Protein AF-A0A7R8WU10-F1 (afdb_monomer)

Mean predicted aligned error: 9.44 Å

Secondary structure (DSSP, 8-state):
----HHHHHHHTT--HHHHHHHHHS-S-HHHHHHHHHHHHHHHHHHHTTT---HHHHHHHHHHTT------PPPTT--HHHHHHHHHHHHHIIIIITT---SSHHHHHHHHHHIIIIIITTT--BGGGTTB-HHHHHHHHHHH--

Sequence (145 aa):
MVFRIRSMCRVLNVHPSGFYAWLKKPLSKRAKEDVRQSSLLKDAWEESGQVYGYRKLHADLRDAGHNLEASMSRRGNCHDNAVAESFFQLLKRERVKRRVYPTRDEARKDIFDYIEMFYNPIRKHTNNGLLSPTKFEDKFKKQGV

InterPro domains:
  IPR001584 Integrase, catalytic core [PF13333] (85-139)
  IPR012337 Ribonuclease H-like superfamily [SSF53098] (65-134)
  IPR050900 Transposase IS3/IS150/IS904 [PTHR46889] (66-141)

Nearest PDB structures (foldseek):
  8b4h-assembly1_A  TM=2.509E-01  e=6.782E+00  Geobacillus stearothermophilus

Foldseek 3Di:
DDDDLVVVCVVVVHDSVRVVVCVVPVDDPVNVLVVVVVVQLVVLCVVVVVPDDPVVSCVVCVVVVDDDDDPDDPPPPCVVCVVVVVVVVCCCVPPNVPDDDPDPVSVVVSSVCCVPVDQQQPQFDVVLVGHGNVRSVVVVVVPDD

Structure (mmCIF, N/CA/C/O backbone):
data_AF-A0A7R8WU10-F1
#
_entry.id   AF-A0A7R8WU10-F1
#
loop_
_atom_site.group_PDB
_atom_site.id
_atom_site.type_symbol
_atom_site.label_atom_id
_atom_site.label_alt_id
_atom_site.label_comp_id
_atom_site.label_asym_id
_atom_site.label_entity_id
_atom_site.label_seq_id
_atom_site.pdbx_PDB_ins_code
_atom_site.Cartn_x
_atom_site.Cartn_y
_atom_site.Cartn_z
_atom_site.occupancy
_atom_site.B_iso_or_equiv
_atom_site.auth_seq_id
_atom_site.auth_comp_id
_atom_site.auth_asym_id
_atom_site.auth_atom_id
_atom_site.pdbx_PDB_model_num
ATOM 1 N N . MET A 1 1 ? -0.689 -4.564 35.289 1.00 46.69 1 MET A N 1
ATOM 2 C CA . MET A 1 1 ? -1.801 -3.649 35.633 1.00 46.69 1 MET A CA 1
ATOM 3 C C . MET A 1 1 ? -3.015 -4.102 34.827 1.00 46.69 1 MET A C 1
ATOM 5 O O . MET A 1 1 ? -2.920 -4.100 33.609 1.00 46.69 1 MET A O 1
ATOM 9 N N . VAL A 1 2 ? -4.090 -4.598 35.450 1.00 61.03 2 VAL A N 1
ATOM 10 C CA . VAL A 1 2 ? -5.290 -5.070 34.725 1.00 61.03 2 VAL A CA 1
ATOM 11 C C . VAL A 1 2 ? -6.392 -4.030 34.909 1.00 61.03 2 VAL A C 1
ATOM 13 O O . VAL A 1 2 ? -6.893 -3.849 36.017 1.00 61.03 2 VAL A O 1
ATOM 16 N N . PHE A 1 3 ? -6.745 -3.311 33.845 1.00 74.12 3 PHE A N 1
ATOM 17 C CA . PHE A 1 3 ? -7.814 -2.313 33.884 1.00 74.12 3 PHE A CA 1
ATOM 18 C C . PHE A 1 3 ? -9.175 -2.963 33.612 1.00 74.12 3 PHE A C 1
ATOM 20 O O . PHE A 1 3 ? -9.306 -3.845 32.764 1.00 74.12 3 PHE A O 1
ATOM 27 N N . ARG A 1 4 ? -10.223 -2.522 34.322 1.00 89.12 4 ARG A N 1
ATOM 28 C CA . ARG A 1 4 ? -11.595 -2.995 34.074 1.00 89.12 4 ARG A CA 1
ATOM 29 C C . ARG A 1 4 ? -12.072 -2.501 32.706 1.00 89.12 4 ARG A C 1
ATOM 31 O O . ARG A 1 4 ? -12.042 -1.300 32.444 1.00 89.12 4 ARG A O 1
ATOM 38 N N . ILE A 1 5 ? -12.615 -3.406 31.889 1.00 85.94 5 ILE A N 1
ATOM 39 C CA . ILE A 1 5 ? -13.110 -3.130 30.524 1.00 85.94 5 ILE A CA 1
ATOM 40 C C . ILE A 1 5 ? -14.052 -1.918 30.484 1.00 85.94 5 ILE A C 1
ATOM 42 O O . ILE A 1 5 ? -13.906 -1.052 29.631 1.00 85.94 5 ILE A O 1
ATOM 46 N N . ARG A 1 6 ? -14.971 -1.783 31.452 1.00 89.56 6 ARG A N 1
ATOM 47 C CA . ARG A 1 6 ? -15.887 -0.627 31.521 1.00 89.56 6 ARG A CA 1
ATOM 48 C C . ARG A 1 6 ? -15.165 0.717 31.680 1.00 89.56 6 ARG A C 1
ATOM 50 O O . ARG A 1 6 ? -15.638 1.712 31.139 1.00 89.56 6 ARG A O 1
ATOM 57 N N . SER A 1 7 ? -14.043 0.751 32.399 1.00 88.50 7 SER A N 1
ATOM 58 C CA . SER A 1 7 ? -13.226 1.959 32.547 1.00 88.50 7 SER A CA 1
ATOM 59 C C . SER A 1 7 ? -12.538 2.312 31.230 1.00 88.50 7 SER A C 1
ATOM 61 O O . SER A 1 7 ? -12.573 3.468 30.824 1.00 88.50 7 SER A O 1
ATOM 63 N N . MET A 1 8 ? -12.000 1.316 30.520 1.00 88.62 8 MET A N 1
ATOM 64 C CA . MET A 1 8 ? -11.397 1.516 29.196 1.00 88.62 8 MET A CA 1
ATOM 65 C C . MET A 1 8 ? -12.428 1.982 28.162 1.00 88.62 8 MET A C 1
ATOM 67 O O . MET A 1 8 ? -12.183 2.946 27.447 1.00 88.62 8 MET A O 1
ATOM 71 N N . CYS A 1 9 ? -13.615 1.368 28.134 1.00 90.25 9 CYS A N 1
ATOM 72 C CA . CYS A 1 9 ? -14.724 1.774 27.268 1.00 90.25 9 CYS A CA 1
ATOM 73 C C . CYS A 1 9 ? -15.126 3.244 27.474 1.00 90.25 9 CYS A C 1
ATOM 75 O O . CYS A 1 9 ? -15.386 3.944 26.500 1.00 90.25 9 CYS A O 1
ATOM 77 N N . ARG A 1 10 ? -15.128 3.736 28.723 1.00 90.12 10 ARG A N 1
ATOM 78 C CA . ARG A 1 10 ? -15.415 5.147 29.026 1.00 90.12 10 ARG A CA 1
ATOM 79 C C . ARG A 1 10 ? -14.323 6.084 28.504 1.00 90.12 10 ARG A C 1
ATOM 81 O O . ARG A 1 10 ? -14.651 7.118 27.940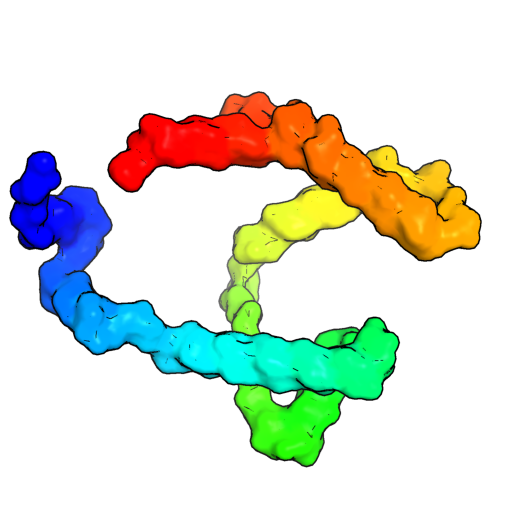 1.00 90.12 10 ARG A O 1
ATOM 88 N N . VAL A 1 11 ? -13.052 5.715 28.675 1.00 92.06 11 VAL A N 1
ATOM 89 C CA . VAL A 1 11 ? -11.904 6.508 28.193 1.00 92.06 11 VAL A CA 1
ATOM 90 C C . VAL A 1 11 ? -11.874 6.575 26.665 1.00 92.06 11 VAL A C 1
ATOM 92 O O . VAL A 1 11 ? -11.637 7.637 26.103 1.00 92.06 11 VAL A O 1
ATOM 95 N N . LEU A 1 12 ? -12.159 5.458 25.994 1.00 88.56 12 LEU A N 1
ATOM 96 C CA . LEU A 1 12 ? -12.144 5.348 24.531 1.00 88.56 12 LEU A CA 1
ATOM 97 C C . LEU A 1 12 ? -13.453 5.804 23.865 1.00 88.56 12 LEU A C 1
ATOM 99 O O . LEU A 1 12 ? -13.569 5.723 22.647 1.00 88.56 12 LEU A O 1
ATOM 103 N N . ASN A 1 13 ? -14.442 6.256 24.644 1.00 89.94 13 ASN A N 1
ATOM 104 C CA . ASN A 1 13 ? -15.772 6.635 24.164 1.00 89.94 13 ASN A CA 1
ATOM 105 C C . ASN A 1 13 ? -16.472 5.531 23.334 1.00 89.94 13 ASN A C 1
ATOM 107 O O . ASN A 1 13 ? -17.106 5.791 22.313 1.00 89.94 13 ASN A O 1
ATOM 111 N N . VAL A 1 14 ? -16.354 4.274 23.776 1.00 90.06 14 VAL A N 1
ATOM 112 C CA . VAL A 1 14 ? -16.997 3.103 23.158 1.00 90.06 14 VAL A CA 1
ATOM 113 C C . VAL A 1 14 ? -18.037 2.534 24.115 1.00 90.06 14 VAL A C 1
ATOM 115 O O . VAL A 1 14 ? -17.767 2.325 25.297 1.00 90.06 14 VAL A O 1
ATOM 118 N N . HIS A 1 15 ? -19.232 2.217 23.619 1.00 91.94 15 HIS A N 1
ATOM 119 C CA . HIS A 1 15 ? -20.256 1.603 24.459 1.00 91.94 15 HIS A CA 1
ATOM 120 C C . HIS A 1 15 ? -19.848 0.169 24.878 1.00 91.94 15 HIS A C 1
ATOM 122 O O . HIS A 1 15 ? -19.503 -0.635 24.005 1.00 91.94 15 HIS A O 1
ATOM 128 N N . PRO A 1 16 ? -19.936 -0.221 26.170 1.00 90.88 16 PRO A N 1
ATOM 129 C CA . PRO A 1 16 ? -19.505 -1.547 26.629 1.00 90.88 16 PRO A CA 1
ATOM 130 C C . PRO A 1 16 ? -20.190 -2.715 25.912 1.00 90.88 16 PRO A C 1
ATOM 132 O O . PRO A 1 16 ? -19.548 -3.725 25.630 1.00 90.88 16 PRO A O 1
ATOM 135 N N . SER A 1 17 ? -21.480 -2.591 25.574 1.00 89.38 17 SER A N 1
ATOM 136 C CA . SER A 1 17 ? -22.168 -3.641 24.806 1.00 89.38 17 SER A CA 1
ATOM 137 C C . SER A 1 17 ? -21.623 -3.772 23.381 1.00 89.38 17 SER A C 1
ATOM 139 O O . SER A 1 17 ? -21.538 -4.887 22.878 1.00 89.38 17 SER A O 1
ATOM 141 N N . GLY A 1 18 ? -21.191 -2.666 22.762 1.00 86.38 18 GLY A N 1
ATOM 142 C CA . GLY A 1 18 ? -20.525 -2.671 21.460 1.00 86.38 18 GLY A CA 1
ATOM 143 C C . GLY A 1 18 ? -19.167 -3.365 21.530 1.00 86.38 18 GLY A C 1
ATOM 144 O O . GLY A 1 18 ? -18.874 -4.208 20.689 1.00 86.38 18 GLY A O 1
ATOM 145 N N . PHE A 1 19 ? -18.394 -3.103 22.590 1.00 87.19 19 PHE A N 1
ATOM 146 C CA . PHE A 1 19 ? -17.132 -3.799 22.848 1.00 87.19 19 PHE A CA 1
ATOM 147 C C . PHE A 1 19 ? -17.326 -5.315 22.973 1.00 87.19 19 PHE A C 1
ATOM 149 O O . PHE A 1 19 ? -16.650 -6.077 22.292 1.00 87.19 19 PHE A O 1
ATOM 156 N N . TYR A 1 20 ? -18.274 -5.778 23.794 1.00 89.19 20 TYR A N 1
ATOM 157 C CA . TYR A 1 20 ? -18.510 -7.219 23.946 1.00 89.19 20 TYR A CA 1
ATOM 158 C C . TYR A 1 20 ? -19.160 -7.859 22.710 1.00 89.19 20 TYR A C 1
ATOM 160 O O . TYR A 1 20 ? -18.922 -9.036 22.441 1.00 89.19 20 TYR A O 1
ATOM 168 N N . ALA A 1 21 ? -19.958 -7.113 21.939 1.00 86.06 21 ALA A N 1
ATOM 169 C CA . ALA A 1 21 ? -20.476 -7.577 20.653 1.00 86.06 21 ALA A CA 1
ATOM 170 C C . ALA A 1 21 ? -19.343 -7.776 19.634 1.00 86.06 21 ALA A C 1
ATOM 172 O O . ALA A 1 21 ? -19.286 -8.819 18.981 1.00 86.06 21 ALA A O 1
ATOM 173 N N . TRP A 1 22 ? -18.412 -6.822 19.559 1.00 86.56 22 TRP A N 1
ATOM 174 C CA . TRP A 1 22 ? -17.195 -6.930 18.758 1.00 86.56 22 TRP A CA 1
ATOM 175 C C . TRP A 1 22 ? -16.295 -8.069 19.247 1.00 86.56 22 TRP A C 1
ATOM 177 O O . TRP A 1 22 ? -15.870 -8.885 18.441 1.00 86.56 22 TRP A O 1
ATOM 187 N N . LEU A 1 23 ? -16.094 -8.225 20.559 1.00 87.69 23 LEU A N 1
ATOM 188 C CA . LEU A 1 23 ? -15.283 -9.315 21.116 1.00 87.69 23 LEU A CA 1
ATOM 189 C C . LEU A 1 23 ? -15.806 -10.701 20.694 1.00 87.69 23 LEU A C 1
ATOM 191 O O . LEU A 1 23 ? -15.024 -11.608 20.432 1.00 87.69 23 LEU A O 1
ATOM 195 N N . LYS A 1 24 ? -17.132 -10.862 20.589 1.00 86.88 24 LYS A N 1
ATOM 196 C CA . LYS A 1 24 ? -17.767 -12.100 20.101 1.00 86.88 24 LYS A CA 1
ATOM 197 C C . LYS A 1 24 ? -17.671 -12.272 18.581 1.00 86.88 24 LYS A C 1
ATOM 199 O O . LYS A 1 24 ? -17.663 -13.403 18.101 1.00 86.88 24 LYS A O 1
ATOM 204 N N . LYS A 1 25 ? -17.677 -11.177 17.815 1.00 85.25 25 LYS A N 1
ATOM 205 C CA . LYS A 1 25 ? -17.631 -11.166 16.342 1.00 85.25 25 LYS A CA 1
ATOM 206 C C . LYS A 1 25 ? -16.750 -10.003 15.858 1.00 85.25 25 LYS A C 1
ATOM 208 O O . LYS A 1 25 ? -17.285 -8.969 15.457 1.00 85.25 25 LYS A O 1
ATOM 213 N N . PRO A 1 26 ? -15.415 -10.167 15.882 1.00 82.94 26 PRO A N 1
ATOM 214 C CA . PRO A 1 26 ? -14.490 -9.049 15.680 1.00 82.94 26 PRO A CA 1
ATOM 215 C C . PRO A 1 26 ? -14.411 -8.585 14.224 1.00 82.94 26 PRO A C 1
ATOM 217 O O . PRO A 1 26 ? -14.126 -7.419 13.960 1.00 82.94 26 PRO A O 1
ATOM 220 N N . LEU A 1 27 ? -14.700 -9.480 13.276 1.00 83.62 27 LEU A N 1
ATOM 221 C CA . LEU A 1 27 ? -14.724 -9.168 11.851 1.00 83.62 27 LEU A CA 1
ATOM 222 C C . LEU A 1 27 ? -16.140 -8.821 11.395 1.00 83.62 27 LEU A C 1
ATOM 224 O O . LEU A 1 27 ? -17.072 -9.624 11.535 1.00 83.62 27 LEU A O 1
ATOM 228 N N . SER A 1 28 ? -16.279 -7.640 10.791 1.00 85.12 28 SER A N 1
ATOM 229 C CA . SER A 1 28 ? -17.506 -7.233 10.110 1.00 85.12 28 SER A CA 1
ATOM 230 C C . SER A 1 28 ? -17.780 -8.140 8.903 1.00 85.12 28 SER A C 1
ATOM 232 O O . SER A 1 28 ? -16.876 -8.792 8.377 1.00 85.12 28 SER A O 1
ATOM 234 N N . LYS A 1 29 ? -19.037 -8.188 8.435 1.00 86.38 29 LYS A N 1
ATOM 235 C CA . LYS A 1 29 ? -19.382 -8.913 7.196 1.00 86.38 29 LYS A CA 1
ATOM 236 C C . LYS A 1 29 ? -18.518 -8.439 6.024 1.00 86.38 29 LYS A C 1
ATOM 238 O O . LYS A 1 29 ? -17.994 -9.264 5.289 1.00 86.38 29 LYS A O 1
ATOM 243 N N . ARG A 1 30 ? -18.316 -7.121 5.936 1.00 85.06 30 ARG A N 1
ATOM 244 C CA . ARG A 1 30 ? -17.471 -6.485 4.930 1.00 85.06 30 ARG A CA 1
ATOM 245 C C . ARG A 1 30 ? -16.018 -6.943 5.020 1.00 85.06 30 ARG A C 1
ATOM 247 O O . ARG A 1 30 ? -15.481 -7.356 4.013 1.00 85.06 30 ARG A O 1
ATOM 254 N N . ALA A 1 31 ? -15.427 -6.977 6.214 1.00 86.50 31 ALA A N 1
ATOM 255 C CA . ALA A 1 31 ? -14.042 -7.419 6.383 1.00 86.50 31 ALA A CA 1
ATOM 256 C C . ALA A 1 31 ? -13.832 -8.879 5.944 1.00 86.50 31 ALA A C 1
ATOM 258 O O . ALA A 1 31 ? -12.799 -9.216 5.379 1.00 86.50 31 ALA A O 1
ATOM 259 N N . LYS A 1 32 ? -14.820 -9.755 6.174 1.00 89.19 32 LYS A N 1
ATOM 260 C CA . LYS A 1 32 ? -14.773 -11.138 5.670 1.00 89.19 32 LYS A CA 1
ATOM 261 C C . LYS A 1 32 ? -14.863 -11.190 4.145 1.00 89.19 32 LYS A C 1
ATOM 263 O O . LYS A 1 32 ? -14.163 -11.977 3.518 1.00 89.19 32 LYS A O 1
ATOM 268 N N . GLU A 1 33 ? -15.715 -10.351 3.567 1.00 89.75 33 GLU A N 1
ATOM 269 C CA . GLU A 1 33 ? -15.867 -10.244 2.120 1.00 89.75 33 GLU A CA 1
ATOM 270 C C . GLU A 1 33 ? -14.631 -9.618 1.455 1.00 89.75 33 GLU A C 1
ATOM 272 O O . GLU A 1 33 ? -14.202 -10.109 0.421 1.00 89.75 33 GLU A O 1
ATOM 277 N N . ASP A 1 34 ? -13.988 -8.623 2.072 1.00 89.62 34 ASP A N 1
ATOM 278 C CA . ASP A 1 34 ? -12.739 -8.022 1.585 1.00 89.62 34 ASP A CA 1
ATOM 279 C C . ASP A 1 34 ? -11.618 -9.059 1.494 1.00 89.62 34 ASP A C 1
ATOM 281 O O . ASP A 1 34 ? -10.872 -9.079 0.516 1.00 89.62 34 ASP A O 1
ATOM 285 N N . VAL A 1 35 ? -11.525 -9.959 2.481 1.00 89.88 35 VAL A N 1
ATOM 286 C CA . VAL A 1 35 ? -10.575 -11.081 2.445 1.00 89.88 35 VAL A CA 1
ATOM 287 C C . VAL A 1 35 ? -10.884 -12.000 1.262 1.00 89.88 35 VAL A C 1
ATOM 289 O O . VAL A 1 35 ? -9.981 -12.307 0.487 1.00 89.88 35 VAL A O 1
ATOM 292 N N . ARG A 1 36 ? -12.154 -12.384 1.072 1.00 91.88 36 ARG A N 1
ATOM 293 C CA . ARG A 1 36 ? -12.578 -13.222 -0.062 1.00 91.88 36 ARG A CA 1
ATOM 294 C C . ARG A 1 36 ? -12.265 -12.563 -1.409 1.00 91.88 36 ARG A C 1
ATOM 296 O O . ARG A 1 36 ? -11.688 -13.202 -2.283 1.00 91.88 36 ARG A O 1
ATOM 303 N N . GLN A 1 37 ? -12.637 -11.295 -1.577 1.00 91.88 37 GLN A N 1
ATOM 304 C CA . GLN A 1 37 ? -12.429 -10.545 -2.817 1.00 91.88 37 GLN A CA 1
ATOM 305 C C . GLN A 1 37 ? -10.947 -10.344 -3.113 1.00 91.88 37 GLN A C 1
ATOM 307 O O . GLN A 1 37 ? -10.549 -10.451 -4.267 1.00 91.88 37 GLN A O 1
ATOM 312 N N . SER A 1 38 ? -10.126 -10.102 -2.087 1.00 91.38 38 SER A N 1
ATOM 313 C CA . SER A 1 38 ? -8.675 -9.964 -2.247 1.00 91.38 38 SER A CA 1
ATOM 314 C C . SER A 1 38 ? -8.035 -11.251 -2.761 1.00 91.38 38 SER A C 1
ATOM 316 O O . SER A 1 38 ? -7.176 -11.177 -3.634 1.00 91.38 38 SER A O 1
ATOM 318 N N . SER A 1 39 ? -8.471 -12.417 -2.268 1.00 92.81 39 SER A N 1
ATOM 319 C CA . SER A 1 39 ? 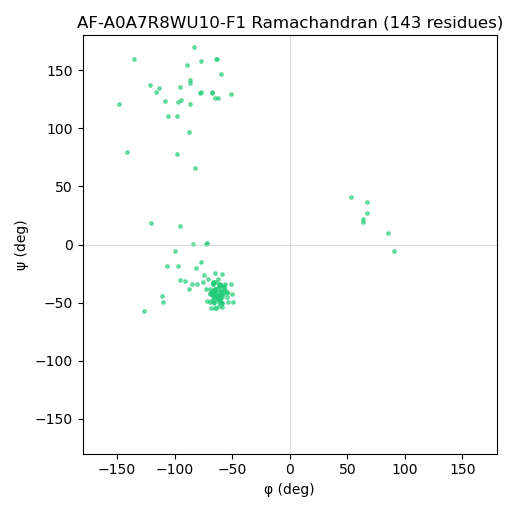-8.023 -13.714 -2.791 1.00 92.81 39 SER A CA 1
ATOM 320 C C . SER A 1 39 ? -8.406 -13.887 -4.262 1.00 92.81 39 SER A C 1
ATOM 322 O O . SER A 1 39 ? -7.524 -14.071 -5.089 1.00 92.81 39 SER A O 1
ATOM 324 N N . LEU A 1 40 ? -9.683 -13.695 -4.608 1.00 92.94 40 LEU A N 1
ATOM 325 C CA . LEU A 1 40 ? -10.162 -13.821 -5.993 1.00 92.94 40 LEU A CA 1
ATOM 326 C C . LEU A 1 40 ? -9.448 -12.869 -6.961 1.00 92.94 40 LEU A C 1
ATOM 328 O O . LEU A 1 40 ? -9.088 -13.248 -8.071 1.00 92.94 40 LEU A O 1
ATOM 332 N N . LEU A 1 41 ? -9.238 -11.619 -6.541 1.00 92.06 41 LEU A N 1
ATOM 333 C CA . LEU A 1 41 ? -8.523 -10.624 -7.337 1.00 92.06 41 LEU A CA 1
ATOM 334 C C . LEU A 1 41 ? -7.060 -11.004 -7.544 1.00 92.06 41 LEU A C 1
ATOM 336 O O . LEU A 1 41 ? -6.524 -10.749 -8.620 1.00 92.06 41 LEU A O 1
ATOM 340 N N . LYS A 1 42 ? -6.415 -11.580 -6.527 1.00 92.38 42 LYS A N 1
ATOM 341 C CA . LYS A 1 42 ? -5.029 -12.029 -6.619 1.00 92.38 42 LYS A CA 1
ATOM 342 C C . LYS A 1 42 ? -4.901 -13.202 -7.587 1.00 92.38 42 LYS A C 1
ATOM 344 O O . LYS A 1 42 ? -4.059 -13.129 -8.476 1.00 92.38 42 LYS A O 1
ATOM 349 N N . ASP A 1 43 ? -5.765 -14.202 -7.456 1.00 92.75 43 ASP A N 1
ATOM 350 C CA . ASP A 1 43 ? -5.761 -15.389 -8.314 1.00 92.75 43 ASP A CA 1
ATOM 351 C C . ASP A 1 43 ? -6.005 -14.986 -9.780 1.00 92.75 43 ASP A C 1
ATOM 353 O O . ASP A 1 43 ? -5.181 -15.266 -10.648 1.00 92.75 43 ASP A O 1
ATOM 357 N N . ALA A 1 44 ? -7.043 -14.182 -10.044 1.00 92.56 44 ALA A N 1
ATOM 358 C CA . ALA A 1 44 ? -7.336 -13.674 -11.388 1.00 92.56 44 ALA A CA 1
ATOM 359 C C . ALA A 1 44 ? -6.199 -12.801 -11.963 1.00 92.56 44 ALA A C 1
ATOM 361 O O . ALA A 1 44 ? -5.918 -12.816 -13.164 1.00 92.56 44 ALA A O 1
ATOM 362 N N . TRP A 1 45 ? -5.517 -12.018 -11.121 1.00 93.94 45 TRP A N 1
ATOM 363 C CA . TRP A 1 45 ? -4.377 -11.210 -11.554 1.00 93.94 45 TRP A CA 1
ATOM 364 C C . TRP A 1 45 ? -3.163 -12.069 -11.913 1.00 93.94 45 TRP A C 1
ATOM 366 O O . TRP A 1 45 ? -2.521 -11.806 -12.936 1.00 93.94 45 TRP A O 1
ATOM 376 N N . GLU A 1 46 ? -2.867 -13.101 -11.125 1.00 93.94 46 GLU A N 1
ATOM 377 C CA . GLU A 1 46 ? -1.793 -14.057 -11.401 1.00 93.94 46 GLU A CA 1
ATOM 378 C C . GLU A 1 46 ? -2.074 -14.865 -12.676 1.00 93.94 46 GLU A C 1
ATOM 380 O O . GLU A 1 46 ? -1.206 -14.929 -13.549 1.00 93.94 46 GLU A O 1
ATOM 385 N N . GLU A 1 47 ? -3.300 -15.367 -12.851 1.00 91.44 47 GLU A N 1
ATOM 386 C CA . GLU A 1 47 ? -3.749 -16.064 -14.066 1.00 91.44 47 GLU A CA 1
ATOM 387 C C . GLU A 1 47 ? -3.645 -15.185 -15.320 1.00 91.44 47 GLU A C 1
ATOM 389 O O . GLU A 1 47 ? -3.265 -15.657 -16.392 1.00 91.44 47 GLU A O 1
ATOM 394 N N . SER A 1 48 ? -3.886 -13.875 -15.187 1.00 89.62 48 SER A N 1
ATOM 395 C CA . SER A 1 48 ? -3.714 -12.913 -16.285 1.00 89.62 48 SER A CA 1
ATOM 396 C C . SER A 1 48 ? -2.249 -12.624 -16.657 1.00 89.62 48 SER A C 1
ATOM 398 O O . SER A 1 48 ? -1.979 -11.754 -17.493 1.00 89.62 48 SER A O 1
ATOM 400 N N . GLY A 1 49 ? -1.281 -13.272 -15.996 1.00 90.31 49 GLY A N 1
ATOM 401 C CA . GLY A 1 49 ? 0.143 -12.975 -16.142 1.00 90.31 49 GLY A CA 1
ATOM 402 C C . GLY A 1 49 ? 0.517 -11.592 -15.607 1.00 90.31 49 GLY A C 1
ATOM 403 O O . GLY A 1 49 ? 1.465 -10.974 -16.092 1.00 90.31 49 GLY A O 1
ATOM 404 N N . GLN A 1 50 ? -0.246 -11.078 -14.636 1.00 89.50 50 GLN A N 1
ATOM 405 C CA . GLN A 1 50 ? -0.067 -9.757 -14.027 1.00 89.50 50 GLN A CA 1
ATOM 406 C C . GLN A 1 50 ? -0.262 -8.575 -14.994 1.00 89.50 50 GLN A C 1
ATOM 408 O O . GLN A 1 50 ? 0.186 -7.455 -14.727 1.00 89.50 50 GLN A O 1
ATOM 413 N N . VAL A 1 51 ? -0.935 -8.807 -16.126 1.00 88.50 51 VAL A N 1
ATOM 414 C CA . VAL A 1 51 ? -1.162 -7.798 -17.173 1.00 88.50 51 VAL A CA 1
ATOM 415 C C . VAL A 1 51 ? -2.473 -7.047 -16.950 1.00 88.50 51 VAL A C 1
ATOM 417 O O . VAL A 1 51 ? -2.600 -5.878 -17.332 1.00 88.50 51 VAL A O 1
ATOM 420 N N . TYR A 1 52 ? -3.480 -7.701 -16.365 1.00 90.88 52 TYR A N 1
ATOM 421 C CA . TYR A 1 52 ? -4.817 -7.127 -16.289 1.00 90.88 52 TYR A CA 1
ATOM 422 C C . TYR A 1 52 ? -4.915 -6.079 -15.182 1.00 90.88 52 TYR A C 1
ATOM 424 O O . TYR A 1 52 ? -4.541 -6.292 -14.032 1.00 90.88 52 TYR A O 1
ATOM 432 N N . GLY A 1 53 ? -5.450 -4.914 -15.549 1.00 87.44 53 GLY A N 1
ATOM 433 C CA . GLY A 1 53 ? -5.839 -3.882 -14.593 1.00 87.44 53 GLY A CA 1
ATOM 434 C C . GLY A 1 53 ? -7.232 -4.137 -14.015 1.00 87.44 53 GLY A C 1
ATOM 435 O O . GLY A 1 53 ? -8.003 -4.935 -14.549 1.00 87.44 53 GLY A O 1
ATOM 436 N N . TYR A 1 54 ? -7.593 -3.372 -12.978 1.00 86.12 54 TYR A N 1
ATOM 437 C CA . TYR A 1 54 ? -8.819 -3.575 -12.190 1.00 86.12 54 TYR A CA 1
ATOM 438 C C . TYR A 1 54 ? -10.107 -3.701 -13.022 1.00 86.12 54 TYR A C 1
ATOM 440 O O . TYR A 1 54 ? -10.997 -4.452 -12.650 1.00 86.12 54 TYR A O 1
ATOM 448 N N . ARG A 1 55 ? -10.221 -2.989 -14.155 1.00 89.81 55 ARG A N 1
ATOM 449 C CA . ARG A 1 55 ? -11.412 -3.046 -15.021 1.00 89.81 55 ARG A CA 1
ATOM 450 C C . ARG A 1 55 ? -11.603 -4.412 -15.672 1.00 89.81 55 ARG A C 1
ATOM 452 O O . ARG A 1 55 ? -12.734 -4.872 -15.738 1.00 89.81 55 ARG A O 1
ATOM 459 N N . LYS A 1 56 ? -10.515 -5.024 -16.153 1.00 92.38 56 LYS A N 1
ATOM 460 C CA . LYS A 1 56 ? -10.558 -6.351 -16.779 1.00 92.38 56 LYS A CA 1
ATOM 461 C C . LYS A 1 56 ? -10.797 -7.420 -15.724 1.00 92.38 56 LYS A C 1
ATOM 463 O O . LYS A 1 56 ? -11.777 -8.130 -15.831 1.00 92.38 56 LYS A O 1
ATOM 468 N N . LEU A 1 57 ? -10.031 -7.384 -14.630 1.00 92.31 57 LEU A N 1
ATOM 469 C CA . LEU A 1 57 ? -10.235 -8.291 -13.495 1.00 92.31 57 LEU A CA 1
ATOM 470 C C . LEU A 1 57 ? -11.670 -8.240 -12.959 1.00 92.31 57 LEU A C 1
ATOM 472 O O . LEU A 1 57 ? -12.261 -9.268 -12.660 1.00 92.31 57 LEU A O 1
ATOM 476 N N . HIS A 1 58 ? -12.259 -7.045 -12.864 1.00 90.75 58 HIS A N 1
ATOM 477 C CA . HIS A 1 58 ? -13.654 -6.900 -12.460 1.00 90.75 58 HIS A CA 1
ATOM 478 C C . HIS A 1 58 ? -14.623 -7.503 -13.488 1.00 90.75 58 HIS A C 1
ATOM 480 O O . HIS A 1 58 ? -15.651 -8.048 -13.091 1.00 90.75 58 HIS A O 1
ATOM 486 N N . ALA A 1 59 ? -14.364 -7.352 -14.788 1.00 90.81 59 ALA A N 1
ATOM 487 C CA . ALA A 1 59 ? -15.196 -7.955 -15.824 1.00 90.81 59 ALA A CA 1
ATOM 488 C C . ALA A 1 59 ? -15.107 -9.486 -15.761 1.00 90.81 59 ALA A C 1
ATOM 490 O O . ALA A 1 59 ? -16.135 -10.130 -15.612 1.00 90.81 59 ALA A O 1
ATOM 491 N N . ASP A 1 60 ? -13.894 -10.037 -15.716 1.00 90.75 60 ASP A N 1
ATOM 492 C CA . ASP A 1 60 ? -13.660 -11.483 -15.676 1.00 90.75 60 ASP A CA 1
ATOM 493 C C . ASP A 1 60 ? -14.286 -12.120 -14.429 1.00 90.75 60 ASP A C 1
ATOM 495 O O . ASP A 1 60 ? -14.999 -13.116 -14.515 1.00 90.75 60 ASP A O 1
ATOM 499 N N . LEU A 1 61 ? -14.094 -11.505 -13.256 1.00 92.44 61 LEU A N 1
ATOM 500 C CA . LEU A 1 61 ? -14.688 -11.995 -12.012 1.00 92.44 61 LEU A CA 1
ATOM 501 C C . LEU A 1 61 ? -16.215 -11.882 -12.026 1.00 92.44 61 LEU A C 1
ATOM 503 O O . LEU A 1 61 ? -16.891 -12.752 -11.482 1.00 92.44 61 LEU A O 1
ATOM 507 N N . ARG A 1 62 ? -16.773 -10.856 -12.677 1.00 92.94 62 ARG A N 1
ATOM 508 C CA . ARG A 1 62 ? -18.223 -10.742 -12.871 1.00 92.94 62 ARG A CA 1
ATOM 509 C C . ARG A 1 62 ? -18.746 -11.845 -13.793 1.00 92.94 62 ARG A C 1
ATOM 511 O O . ARG A 1 62 ? -19.770 -12.440 -13.466 1.00 92.94 62 ARG A O 1
ATOM 518 N N . ASP A 1 63 ? -18.050 -12.125 -14.889 1.00 91.62 63 ASP A N 1
ATOM 519 C CA . ASP A 1 63 ? -18.411 -13.170 -15.852 1.00 91.62 63 ASP A CA 1
ATOM 520 C C . ASP A 1 63 ? -18.295 -14.573 -15.230 1.00 91.62 63 ASP A C 1
ATOM 522 O O . ASP A 1 63 ? -19.127 -15.440 -15.488 1.00 91.62 63 ASP A O 1
ATOM 526 N N . ALA A 1 64 ? -17.349 -14.765 -14.305 1.00 90.31 64 ALA A N 1
ATOM 527 C CA . ALA A 1 64 ? -17.224 -15.961 -13.470 1.00 90.31 64 ALA A CA 1
ATOM 528 C C . ALA A 1 64 ? -18.298 -16.069 -12.360 1.00 90.31 64 ALA A C 1
ATOM 530 O O . ALA A 1 64 ? -18.295 -17.017 -11.574 1.00 90.31 64 ALA A O 1
ATOM 531 N N . GLY A 1 65 ? -19.224 -15.108 -12.266 1.00 92.69 65 GLY A N 1
ATOM 532 C CA . GLY A 1 65 ? -20.321 -15.113 -11.295 1.00 92.69 65 GLY A CA 1
ATOM 533 C C . GLY A 1 65 ? -19.966 -14.541 -9.919 1.00 92.69 65 GLY A C 1
ATOM 534 O O . GLY A 1 65 ? -20.764 -14.643 -8.982 1.00 92.69 65 GLY A O 1
ATOM 535 N N . HIS A 1 66 ? -18.801 -13.909 -9.761 1.00 91.56 66 HIS A N 1
ATOM 536 C CA . HIS A 1 66 ? -18.434 -13.219 -8.528 1.00 91.56 66 HIS A CA 1
ATOM 537 C C . HIS A 1 66 ? -18.953 -11.779 -8.522 1.00 91.56 66 HIS A C 1
ATOM 539 O O . HIS A 1 66 ? -18.583 -10.940 -9.343 1.00 91.56 66 HIS A O 1
ATOM 545 N N . ASN A 1 67 ? -19.779 -11.455 -7.527 1.00 86.69 67 ASN A N 1
ATOM 546 C CA . ASN A 1 67 ? -20.212 -10.083 -7.296 1.00 86.69 67 ASN A CA 1
ATOM 547 C C . ASN A 1 67 ? -19.210 -9.357 -6.387 1.00 86.69 67 ASN A C 1
ATOM 549 O O . ASN A 1 67 ? -19.254 -9.507 -5.165 1.00 86.69 67 ASN A O 1
ATOM 553 N N . LEU A 1 68 ? -18.290 -8.605 -6.992 1.00 87.25 68 LEU A N 1
ATOM 554 C CA . LEU A 1 68 ? -17.338 -7.772 -6.261 1.00 87.25 68 LEU A CA 1
ATOM 555 C C . LE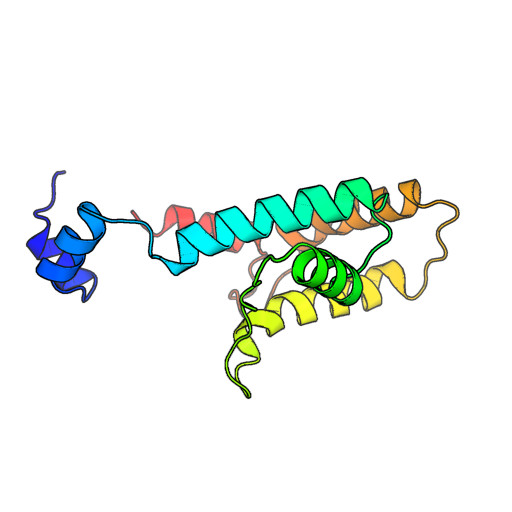U A 1 68 ? -18.020 -6.502 -5.756 1.00 87.25 68 LEU A C 1
ATOM 557 O O . LEU A 1 68 ? -18.662 -5.767 -6.506 1.00 87.25 68 LEU A O 1
ATOM 561 N N . GLU A 1 69 ? -17.823 -6.204 -4.482 1.00 83.94 69 GLU A N 1
ATOM 562 C CA . GLU A 1 69 ? -18.302 -4.972 -3.877 1.00 83.94 69 GLU A CA 1
ATOM 563 C C . GLU A 1 69 ? -17.161 -3.947 -3.821 1.00 83.94 69 GLU A C 1
ATOM 565 O O . GLU A 1 69 ? -16.235 -4.075 -3.019 1.00 83.94 69 GLU A O 1
ATOM 570 N N . ALA A 1 70 ? -17.240 -2.880 -4.613 1.00 80.19 70 ALA A N 1
ATOM 571 C CA . ALA A 1 70 ? -16.197 -1.858 -4.638 1.00 80.19 70 ALA A CA 1
ATOM 572 C C . ALA A 1 70 ? -16.075 -1.105 -3.296 1.00 80.19 70 ALA A C 1
ATOM 574 O O . ALA A 1 70 ? -17.038 -0.508 -2.814 1.00 80.19 70 ALA A O 1
ATOM 575 N N . SER A 1 71 ? -14.864 -1.068 -2.729 1.00 77.06 71 SER A N 1
ATOM 576 C CA . SER A 1 71 ? -14.522 -0.245 -1.560 1.00 77.06 71 SER A CA 1
ATOM 577 C C . SER A 1 71 ? -14.206 1.191 -1.993 1.00 77.06 71 SER A C 1
ATOM 579 O O . SER A 1 71 ? -13.065 1.643 -1.917 1.00 77.06 71 SER A O 1
ATOM 581 N N . MET A 1 72 ? -15.206 1.905 -2.510 1.00 75.88 72 MET A N 1
ATOM 582 C CA . MET A 1 72 ? -15.060 3.322 -2.855 1.00 75.88 72 MET A CA 1
ATOM 583 C C . MET A 1 72 ? -15.557 4.198 -1.705 1.00 75.88 72 MET A C 1
ATOM 585 O O . MET A 1 72 ? -16.633 3.959 -1.152 1.00 75.88 72 MET A O 1
ATOM 589 N N . SER A 1 73 ? -14.797 5.243 -1.372 1.00 72.62 73 SER A N 1
ATOM 590 C CA . SER A 1 73 ? -15.264 6.286 -0.459 1.00 72.62 73 SER A CA 1
ATOM 591 C C . SER A 1 73 ? -16.474 7.024 -1.057 1.00 72.62 73 SER A C 1
ATOM 593 O O . SER A 1 73 ? -16.732 6.990 -2.267 1.00 72.62 73 SER A O 1
ATOM 595 N N . ARG A 1 74 ? -17.269 7.694 -0.209 1.00 73.81 74 ARG A N 1
ATOM 596 C CA . ARG A 1 74 ? -18.384 8.529 -0.689 1.00 73.81 74 ARG A CA 1
ATOM 597 C C . ARG A 1 74 ? -17.853 9.633 -1.608 1.00 73.81 74 ARG A C 1
ATOM 599 O O . ARG A 1 74 ? -16.773 10.174 -1.374 1.00 73.81 74 ARG A O 1
ATOM 606 N N . ARG A 1 75 ? -18.647 10.024 -2.614 1.00 75.25 75 ARG A N 1
ATOM 607 C CA . ARG A 1 75 ? -18.325 11.178 -3.473 1.00 75.25 75 ARG A CA 1
ATOM 608 C C . ARG A 1 75 ? -18.010 12.401 -2.603 1.00 75.25 75 ARG A C 1
ATOM 610 O O . ARG A 1 75 ? -18.783 12.725 -1.706 1.00 75.25 75 ARG A O 1
ATOM 617 N N . GLY A 1 76 ? -16.876 13.046 -2.873 1.00 74.44 76 GLY A N 1
ATOM 618 C CA . GLY A 1 76 ? -16.379 14.189 -2.100 1.00 74.44 76 GLY A CA 1
ATOM 619 C C . GLY A 1 76 ? -15.452 13.836 -0.929 1.00 74.44 76 GLY A C 1
ATOM 620 O O . GLY A 1 76 ? -14.880 14.748 -0.346 1.00 74.44 76 GLY A O 1
ATOM 621 N N . ASN A 1 77 ? -15.240 12.552 -0.605 1.00 76.25 77 ASN A N 1
ATOM 622 C CA . ASN A 1 77 ? -14.283 12.134 0.422 1.00 76.25 77 ASN A CA 1
ATOM 623 C C . ASN A 1 77 ? -12.944 11.704 -0.204 1.00 76.25 77 ASN A C 1
ATOM 625 O O . ASN A 1 77 ? -12.663 10.515 -0.368 1.00 76.25 77 ASN A O 1
ATOM 629 N N . CYS A 1 78 ? -12.131 12.689 -0.596 1.00 75.88 78 CYS A N 1
ATOM 630 C CA . CYS A 1 78 ? -10.815 12.451 -1.196 1.00 75.88 78 CYS A CA 1
ATOM 631 C C . CYS A 1 78 ? -9.738 12.064 -0.172 1.00 75.88 78 CYS A C 1
ATOM 633 O O . CYS A 1 78 ? -8.685 11.563 -0.563 1.00 75.88 78 CYS A O 1
ATOM 635 N N . HIS A 1 79 ? -9.987 12.270 1.124 1.00 75.50 79 HIS A N 1
ATOM 636 C CA . HIS A 1 79 ? -8.984 12.085 2.174 1.00 75.50 79 HIS A CA 1
ATOM 637 C C . HIS A 1 79 ? -8.440 10.655 2.234 1.00 75.50 79 HIS A C 1
ATOM 639 O O . HIS A 1 79 ? -7.238 10.483 2.434 1.00 75.50 79 HIS A O 1
ATOM 645 N N . ASP A 1 80 ? -9.290 9.659 1.966 1.00 77.06 80 ASP A N 1
ATOM 646 C CA . ASP A 1 80 ? -8.918 8.239 1.979 1.00 77.06 80 ASP A CA 1
ATOM 647 C C . ASP A 1 80 ? -7.838 7.902 0.931 1.00 77.06 80 ASP A C 1
ATOM 649 O O . ASP A 1 80 ? -7.012 7.021 1.157 1.00 77.06 80 ASP A O 1
ATOM 653 N N . ASN A 1 81 ? -7.794 8.631 -0.195 1.00 80.69 81 ASN A N 1
ATOM 654 C CA . ASN A 1 81 ? -6.808 8.422 -1.265 1.00 80.69 81 ASN A CA 1
ATOM 655 C C . ASN A 1 81 ? -5.717 9.508 -1.323 1.00 80.69 81 ASN A C 1
ATOM 657 O O . ASN A 1 81 ? -4.650 9.292 -1.902 1.00 80.69 81 ASN A O 1
ATOM 661 N N . ALA A 1 82 ? -5.948 10.672 -0.708 1.00 84.19 82 ALA A N 1
ATOM 662 C CA . ALA A 1 82 ? -5.077 11.845 -0.807 1.00 84.19 82 ALA A CA 1
ATOM 663 C C . ALA A 1 82 ? -3.622 11.571 -0.383 1.00 84.19 82 ALA A C 1
ATOM 665 O O . ALA A 1 82 ? -2.684 12.140 -0.950 1.00 84.19 82 ALA A O 1
ATOM 666 N N . VAL A 1 83 ? -3.412 10.684 0.596 1.00 82.75 83 VAL A N 1
ATOM 667 C CA . VAL A 1 83 ? -2.071 10.298 1.069 1.00 82.75 83 VAL A CA 1
ATOM 668 C C . VAL A 1 83 ? -1.300 9.549 -0.022 1.00 82.75 83 VAL A C 1
ATOM 670 O O . VAL A 1 83 ? -0.152 9.895 -0.315 1.00 82.75 83 VAL A O 1
ATOM 673 N N . ALA A 1 84 ? -1.940 8.568 -0.664 1.00 85.75 84 ALA A N 1
ATOM 674 C CA . ALA A 1 84 ? -1.344 7.804 -1.755 1.00 85.75 84 ALA A CA 1
ATOM 675 C C . ALA A 1 84 ? -1.087 8.692 -2.981 1.00 85.75 84 ALA A C 1
ATOM 677 O O . ALA A 1 84 ? -0.004 8.645 -3.568 1.00 85.75 84 ALA A O 1
ATOM 678 N N . GLU A 1 85 ? -2.038 9.559 -3.338 1.00 88.19 8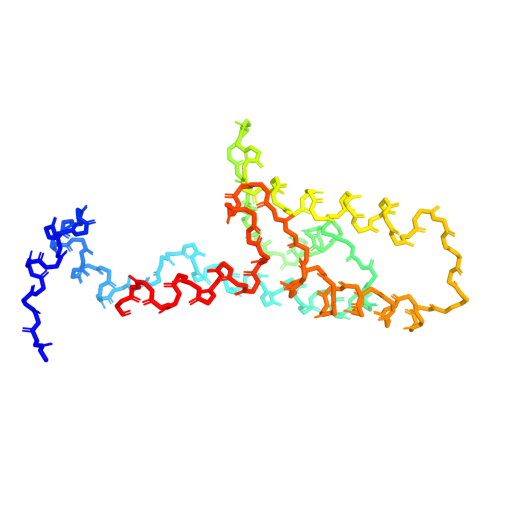5 GLU A N 1
ATOM 679 C CA . GLU A 1 85 ? -1.874 10.515 -4.440 1.00 88.19 85 GLU A CA 1
ATOM 680 C C . GLU A 1 85 ? -0.678 11.445 -4.219 1.00 88.19 85 GLU A C 1
ATOM 682 O O . GLU A 1 85 ? 0.144 11.625 -5.122 1.00 88.19 85 GLU A O 1
ATOM 687 N N . SER A 1 86 ? -0.530 11.975 -3.002 1.00 89.12 86 SER A N 1
ATOM 688 C CA . SER A 1 86 ? 0.601 12.827 -2.628 1.00 89.12 86 SER A CA 1
ATOM 689 C C . SER A 1 86 ? 1.933 12.084 -2.756 1.00 89.12 86 SER A C 1
ATOM 691 O O . SER A 1 86 ? 2.886 12.619 -3.324 1.00 89.12 86 SER A O 1
ATOM 693 N N . PHE A 1 87 ? 2.002 10.829 -2.298 1.00 91.31 87 PHE A N 1
ATOM 694 C CA . PHE A 1 87 ? 3.190 9.988 -2.465 1.00 91.31 87 PHE A CA 1
ATOM 695 C C . PHE A 1 87 ? 3.558 9.800 -3.943 1.00 91.31 87 PHE A C 1
ATOM 697 O O . PHE A 1 87 ? 4.686 10.096 -4.346 1.00 91.31 87 PHE A O 1
ATOM 704 N N . PHE A 1 88 ? 2.613 9.353 -4.776 1.00 92.25 88 PHE A N 1
ATOM 705 C CA . PHE A 1 88 ? 2.890 9.083 -6.190 1.00 92.25 88 PHE A CA 1
ATOM 706 C C . PHE A 1 88 ? 3.238 10.351 -6.971 1.00 92.25 88 PHE A C 1
ATOM 708 O O . PHE A 1 88 ? 4.053 10.299 -7.897 1.00 92.25 88 PHE A O 1
ATOM 715 N N . GLN A 1 89 ? 2.659 11.493 -6.601 1.00 92.38 89 GLN A N 1
ATOM 716 C CA . GLN A 1 89 ? 3.011 12.789 -7.170 1.00 92.38 89 GLN A CA 1
ATOM 717 C C . GLN A 1 89 ? 4.476 13.146 -6.876 1.00 92.38 89 GLN A C 1
ATOM 719 O O . GLN A 1 89 ? 5.201 13.538 -7.797 1.00 92.38 89 GLN A O 1
ATOM 724 N N . LEU A 1 90 ? 4.936 12.947 -5.637 1.00 92.31 90 LEU A N 1
ATOM 725 C CA . LEU A 1 90 ? 6.326 13.177 -5.231 1.00 92.31 90 LEU A CA 1
ATOM 726 C C . LEU A 1 90 ? 7.297 12.215 -5.914 1.00 92.31 90 LEU A C 1
ATOM 728 O O . LEU A 1 90 ? 8.259 12.671 -6.533 1.00 92.31 90 LEU A O 1
ATOM 732 N N . LEU A 1 91 ? 7.014 10.910 -5.868 1.00 93.44 91 LEU A N 1
ATOM 733 C CA . LEU A 1 91 ? 7.844 9.875 -6.488 1.00 93.44 91 LEU A CA 1
ATOM 734 C C . LEU A 1 91 ? 8.079 10.181 -7.971 1.00 93.44 91 LEU A C 1
ATOM 736 O O . LEU A 1 91 ? 9.217 10.212 -8.448 1.00 93.44 91 LEU A O 1
ATOM 740 N N . LYS A 1 92 ? 6.995 10.476 -8.699 1.00 91.75 92 LYS A N 1
ATOM 741 C CA . LYS A 1 92 ? 7.081 10.814 -10.120 1.00 91.75 92 LYS A CA 1
ATOM 742 C C . LYS A 1 92 ? 7.877 12.091 -10.335 1.00 91.75 92 LYS A C 1
ATOM 744 O O . LYS A 1 92 ? 8.738 12.118 -11.205 1.00 91.75 92 LYS A O 1
ATOM 749 N N . ARG A 1 93 ? 7.613 13.142 -9.556 1.00 92.19 93 ARG A N 1
ATOM 750 C CA . ARG A 1 93 ? 8.269 14.446 -9.715 1.00 92.19 93 ARG A CA 1
ATOM 751 C C . ARG A 1 93 ? 9.771 14.391 -9.446 1.00 92.19 93 ARG A C 1
ATOM 753 O O . ARG A 1 93 ? 10.530 15.014 -10.179 1.00 92.19 93 ARG A O 1
ATOM 760 N N . GLU A 1 94 ? 10.175 13.699 -8.392 1.00 90.19 94 GLU A N 1
ATOM 761 C CA . GLU A 1 94 ? 11.532 13.780 -7.849 1.00 90.19 94 GLU A CA 1
ATOM 762 C C . GLU A 1 94 ? 12.460 12.689 -8.372 1.00 90.19 94 GLU A C 1
ATOM 764 O O . GLU A 1 94 ? 13.659 12.930 -8.490 1.00 90.19 94 GLU A O 1
ATOM 769 N N . ARG A 1 95 ? 11.927 11.502 -8.689 1.00 89.00 95 ARG A N 1
ATOM 770 C CA . ARG A 1 95 ? 12.737 10.362 -9.144 1.00 89.00 95 ARG A CA 1
ATOM 771 C C . ARG A 1 95 ? 12.524 10.029 -10.607 1.00 89.00 95 ARG A C 1
ATOM 773 O O . ARG A 1 95 ? 13.495 9.935 -11.349 1.00 89.00 95 ARG A O 1
ATOM 780 N N . VAL A 1 96 ? 11.269 9.908 -11.035 1.00 89.88 96 VAL A N 1
ATOM 781 C CA . VAL A 1 96 ? 10.953 9.307 -12.342 1.00 89.88 96 VAL A CA 1
ATOM 782 C C . VAL A 1 96 ? 10.976 10.322 -13.492 1.00 89.88 96 VAL A C 1
ATOM 784 O O . VAL A 1 96 ? 11.451 10.008 -14.574 1.00 89.88 96 VAL A O 1
ATOM 787 N N . LYS A 1 97 ? 10.506 11.562 -13.290 1.00 88.38 97 LYS A N 1
ATOM 788 C CA . LYS A 1 97 ? 10.222 12.526 -14.379 1.00 88.38 97 LYS A CA 1
ATOM 789 C C . LYS A 1 97 ? 11.424 12.866 -15.272 1.00 88.38 97 LYS A C 1
ATOM 791 O O . LYS A 1 97 ? 11.225 13.287 -16.405 1.00 88.38 97 LYS A O 1
ATOM 796 N N . ARG A 1 98 ? 12.653 12.735 -14.772 1.00 85.38 98 ARG A N 1
ATOM 797 C CA . ARG A 1 98 ? 13.889 13.051 -15.512 1.00 85.38 98 ARG A CA 1
ATOM 798 C C . ARG A 1 98 ? 14.820 11.846 -15.660 1.00 85.38 98 ARG A C 1
ATOM 800 O O . ARG A 1 98 ? 16.007 12.031 -15.904 1.00 85.38 98 ARG A O 1
ATOM 807 N N . ARG A 1 99 ? 14.305 10.626 -15.481 1.00 88.69 99 ARG A N 1
ATOM 808 C CA . ARG A 1 99 ? 15.083 9.392 -15.612 1.00 88.69 99 ARG A CA 1
ATOM 809 C C . ARG A 1 99 ? 14.481 8.489 -16.675 1.00 88.69 99 ARG A C 1
ATOM 811 O O . ARG A 1 99 ? 13.271 8.304 -16.736 1.00 88.69 99 ARG A O 1
ATOM 818 N N . VAL A 1 100 ? 15.358 7.916 -17.489 1.00 92.06 100 VAL A N 1
ATOM 819 C CA . VAL A 1 100 ? 15.037 6.817 -18.396 1.00 92.06 100 VAL A CA 1
ATOM 820 C C . VAL A 1 100 ? 15.705 5.583 -17.814 1.00 92.06 100 VAL A C 1
ATOM 822 O O . VAL A 1 100 ? 16.908 5.608 -17.566 1.00 92.06 100 VAL A O 1
ATOM 825 N N . TYR A 1 101 ? 14.920 4.543 -17.548 1.00 93.69 101 TYR A N 1
ATOM 826 C CA . TYR A 1 101 ? 15.426 3.292 -16.993 1.00 93.69 101 TYR A CA 1
ATOM 827 C C . TYR A 1 101 ? 15.656 2.287 -18.127 1.00 93.69 101 TYR A C 1
ATOM 829 O O . TYR A 1 101 ? 14.702 1.977 -18.844 1.00 93.69 101 TYR A O 1
ATOM 837 N N . PRO A 1 102 ? 16.884 1.771 -18.286 1.00 92.62 102 PRO A N 1
ATOM 838 C CA . PRO A 1 102 ? 17.197 0.694 -19.222 1.00 92.62 102 PRO A CA 1
ATOM 839 C C . PRO A 1 102 ? 16.374 -0.580 -18.995 1.00 92.62 102 PRO A C 1
ATOM 841 O O . PRO A 1 102 ? 15.954 -1.221 -19.956 1.00 92.62 102 PRO A O 1
ATOM 844 N N . THR A 1 103 ? 16.123 -0.950 -17.733 1.00 95.69 103 THR A N 1
ATOM 845 C CA . THR A 1 103 ? 15.400 -2.183 -17.381 1.00 95.69 103 THR A CA 1
ATOM 846 C C . THR A 1 103 ? 14.353 -1.966 -16.286 1.00 95.69 103 THR A C 1
ATOM 848 O O . THR A 1 103 ? 14.411 -1.016 -15.499 1.00 95.69 103 THR A O 1
ATOM 851 N N . ARG A 1 104 ? 13.381 -2.889 -16.202 1.00 90.31 104 ARG A N 1
ATOM 852 C CA . ARG A 1 104 ? 12.378 -2.898 -15.118 1.00 90.31 104 ARG A CA 1
ATOM 853 C C . ARG A 1 104 ? 13.015 -3.140 -13.749 1.00 90.31 104 ARG A C 1
ATOM 855 O O . ARG A 1 104 ? 12.516 -2.599 -12.765 1.00 90.31 104 ARG A O 1
ATOM 862 N N . ASP A 1 105 ? 14.092 -3.917 -13.682 1.00 93.38 105 ASP A N 1
ATOM 863 C CA . ASP A 1 105 ? 14.762 -4.232 -12.418 1.00 93.38 105 ASP A CA 1
ATOM 864 C C . ASP A 1 105 ? 15.542 -3.037 -11.869 1.00 93.38 105 ASP A C 1
ATOM 866 O O . ASP A 1 105 ? 15.471 -2.765 -10.671 1.00 93.38 105 ASP A O 1
ATOM 870 N N . GLU A 1 106 ? 16.190 -2.250 -12.730 1.00 93.25 106 GLU A N 1
ATOM 871 C CA . GLU A 1 106 ? 16.812 -0.986 -12.321 1.00 93.25 106 GLU A CA 1
ATOM 872 C C . GLU A 1 106 ? 15.776 0.028 -11.832 1.00 93.25 106 GLU A C 1
ATOM 874 O O . GLU A 1 106 ? 15.975 0.659 -10.793 1.00 93.25 106 GLU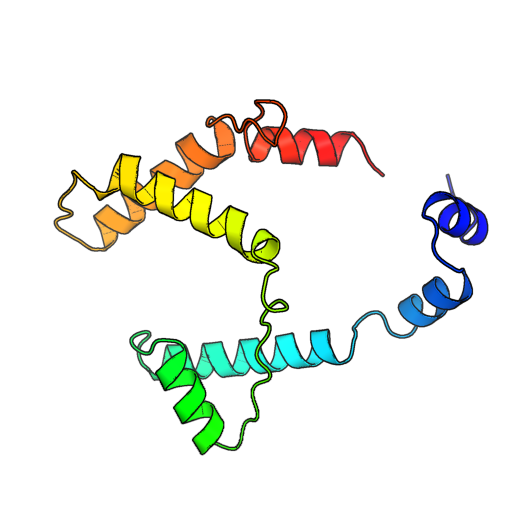 A O 1
ATOM 879 N N . ALA A 1 107 ? 14.639 0.143 -12.529 1.00 92.38 107 ALA A N 1
ATOM 880 C CA . ALA A 1 107 ? 13.533 0.983 -12.076 1.00 92.38 107 ALA A CA 1
ATOM 881 C C . ALA A 1 107 ? 12.999 0.521 -10.712 1.00 92.38 107 ALA A C 1
ATOM 883 O O . ALA A 1 107 ? 12.778 1.342 -9.821 1.00 92.38 107 ALA A O 1
ATOM 884 N N . ARG A 1 108 ? 12.821 -0.794 -10.523 1.00 93.56 108 ARG A N 1
ATOM 885 C CA . ARG A 1 108 ? 12.371 -1.378 -9.253 1.00 93.56 108 ARG A CA 1
ATOM 886 C C . AR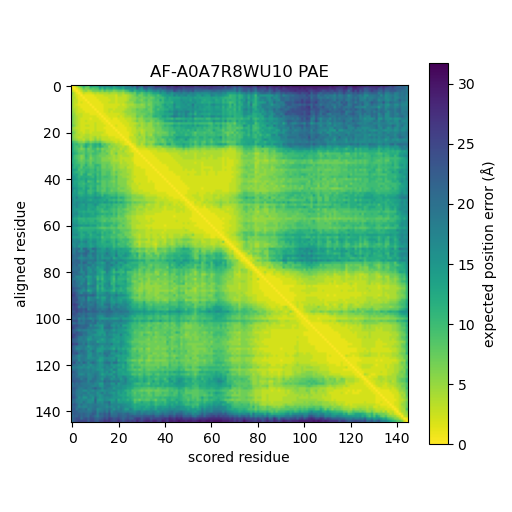G A 1 108 ? 13.351 -1.065 -8.124 1.00 93.56 108 ARG A C 1
ATOM 888 O O . ARG A 1 108 ? 12.906 -0.630 -7.065 1.00 93.56 108 ARG A O 1
ATOM 895 N N . LYS A 1 109 ? 14.653 -1.251 -8.353 1.00 94.31 109 LYS A N 1
ATOM 896 C CA . LYS A 1 109 ? 15.700 -0.964 -7.366 1.00 94.31 109 LYS A CA 1
ATOM 897 C C . LYS A 1 109 ? 15.737 0.519 -6.994 1.00 94.31 109 LYS A C 1
ATOM 899 O O . LYS A 1 109 ? 15.718 0.839 -5.816 1.00 94.31 109 LYS A O 1
ATOM 904 N N . ASP A 1 110 ? 15.703 1.425 -7.971 1.00 93.75 110 ASP A N 1
ATOM 905 C CA . ASP A 1 110 ? 15.732 2.871 -7.705 1.00 93.75 110 ASP A CA 1
ATOM 906 C C . ASP A 1 110 ? 14.493 3.357 -6.933 1.00 93.75 110 ASP A C 1
ATOM 908 O O . ASP A 1 110 ? 14.599 4.208 -6.047 1.00 93.75 110 ASP A O 1
ATOM 912 N N . ILE A 1 111 ? 13.314 2.806 -7.246 1.00 93.88 111 ILE A N 1
ATOM 913 C CA . ILE A 1 111 ? 12.081 3.092 -6.502 1.00 93.88 111 ILE A CA 1
ATOM 914 C C . ILE A 1 111 ? 12.180 2.546 -5.075 1.00 93.88 111 ILE A C 1
ATOM 916 O O . ILE A 1 111 ? 11.824 3.259 -4.138 1.00 93.88 111 ILE A O 1
ATOM 920 N N . PHE A 1 112 ? 12.676 1.318 -4.902 1.00 94.38 112 PHE A N 1
ATOM 921 C CA . PHE A 1 112 ? 12.896 0.724 -3.584 1.00 94.38 112 PHE A CA 1
ATOM 922 C C . PHE A 1 112 ? 13.857 1.574 -2.746 1.00 94.38 112 PHE A C 1
ATOM 924 O O . PHE A 1 112 ? 13.500 1.984 -1.645 1.00 94.38 112 PHE A O 1
ATOM 931 N N . ASP A 1 113 ? 15.013 1.940 -3.302 1.00 94.56 113 ASP A N 1
ATOM 932 C CA . ASP A 1 113 ? 16.003 2.789 -2.635 1.00 94.56 113 ASP A CA 1
ATOM 933 C C . ASP A 1 113 ? 15.401 4.151 -2.256 1.00 94.56 113 ASP A C 1
ATOM 935 O O . ASP A 1 113 ? 15.626 4.658 -1.157 1.00 94.56 113 ASP A O 1
ATOM 939 N N . TYR A 1 114 ? 14.581 4.753 -3.126 1.00 93.50 114 TYR A N 1
ATOM 940 C CA . TYR A 1 114 ? 13.882 5.994 -2.789 1.00 93.50 114 TYR A CA 1
ATOM 941 C C . TYR A 1 114 ? 12.922 5.827 -1.608 1.00 93.50 114 TYR A C 1
ATOM 943 O O . TYR A 1 114 ? 12.874 6.706 -0.746 1.00 93.50 114 TYR A O 1
ATOM 951 N N . ILE A 1 115 ? 12.154 4.738 -1.565 1.00 92.75 115 ILE A N 1
ATOM 952 C CA . ILE A 1 115 ? 11.182 4.489 -0.496 1.00 92.75 115 ILE A CA 1
ATOM 953 C C . ILE A 1 115 ? 11.911 4.221 0.824 1.00 92.75 115 ILE A C 1
ATOM 955 O O . ILE A 1 115 ? 11.683 4.930 1.807 1.00 92.75 115 ILE A O 1
ATOM 959 N N . GLU A 1 116 ? 12.823 3.252 0.823 1.00 92.81 116 GLU A N 1
ATOM 960 C CA . GLU A 1 116 ? 13.446 2.718 2.034 1.00 92.81 116 GLU A CA 1
ATOM 961 C C . GLU A 1 116 ? 14.581 3.583 2.567 1.00 92.81 116 GLU A C 1
ATOM 963 O O . GLU A 1 116 ? 14.751 3.683 3.777 1.00 92.81 116 GLU A O 1
ATOM 968 N N . MET A 1 117 ? 15.353 4.245 1.700 1.00 91.56 117 MET A N 1
ATOM 969 C CA . MET A 1 117 ? 16.511 5.031 2.143 1.00 91.56 117 MET A CA 1
ATOM 970 C C . MET A 1 117 ? 16.208 6.520 2.290 1.00 91.56 117 MET A C 1
ATOM 972 O O . MET A 1 117 ? 16.952 7.221 2.973 1.00 91.56 117 MET A O 1
ATOM 976 N N . PHE A 1 118 ? 15.135 7.030 1.676 1.00 92.38 118 PHE A N 1
ATOM 977 C CA . PHE A 1 118 ? 14.832 8.463 1.692 1.00 92.38 118 PHE A CA 1
ATOM 978 C C . PHE A 1 118 ? 13.418 8.789 2.176 1.00 92.38 118 PHE A C 1
ATOM 980 O O . PHE A 1 118 ? 13.271 9.540 3.143 1.00 92.38 118 PHE A O 1
ATOM 987 N N . TYR A 1 119 ? 12.379 8.256 1.534 1.00 92.00 119 TYR A N 1
ATOM 988 C CA . TYR A 1 119 ? 10.997 8.642 1.813 1.00 92.00 119 TYR A CA 1
ATOM 989 C C . TYR A 1 119 ? 10.572 8.254 3.236 1.00 92.00 119 TYR A C 1
ATOM 991 O O . TYR A 1 119 ? 10.174 9.122 4.008 1.00 92.00 119 TYR A O 1
ATOM 999 N N . ASN A 1 120 ? 10.715 6.985 3.615 1.00 91.62 120 ASN A N 1
ATOM 1000 C CA . ASN A 1 120 ? 10.317 6.498 4.937 1.00 91.62 120 ASN A CA 1
ATOM 1001 C C . ASN A 1 120 ? 11.209 7.038 6.080 1.00 91.62 120 ASN A C 1
ATOM 1003 O O . ASN A 1 120 ? 10.666 7.582 7.050 1.00 91.62 120 ASN A O 1
ATOM 1007 N N . PRO A 1 121 ? 12.557 6.975 6.000 1.00 92.31 121 PRO A N 1
ATOM 1008 C CA . PRO A 1 121 ? 13.405 7.359 7.132 1.00 92.31 121 PRO A CA 1
ATOM 1009 C C . PRO A 1 121 ? 13.715 8.862 7.228 1.00 92.31 121 PRO A C 1
ATOM 1011 O O . PRO A 1 121 ? 13.838 9.381 8.343 1.00 92.31 121 PRO A O 1
ATOM 1014 N N . ILE A 1 122 ? 13.855 9.578 6.103 1.00 91.12 122 ILE A N 1
ATOM 1015 C CA . ILE A 1 122 ? 14.466 10.923 6.069 1.00 91.12 122 ILE A CA 1
ATOM 1016 C C . ILE A 1 122 ? 13.452 12.028 5.756 1.00 91.12 122 ILE A C 1
ATOM 1018 O O . ILE A 1 122 ? 13.482 13.085 6.397 1.00 91.12 122 ILE A O 1
ATOM 1022 N N . ARG A 1 123 ? 12.569 11.830 4.772 1.00 91.12 123 ARG A N 1
ATOM 1023 C CA . ARG A 1 123 ? 11.680 12.885 4.262 1.00 91.12 123 ARG A CA 1
ATOM 1024 C C . ARG A 1 123 ? 10.732 13.386 5.344 1.00 91.12 123 ARG A C 1
ATOM 1026 O O . ARG A 1 123 ? 9.963 12.626 5.905 1.00 91.12 123 ARG A O 1
ATOM 1033 N N . LYS A 1 124 ? 10.722 14.697 5.575 1.00 91.50 124 LYS A N 1
ATOM 1034 C CA . LYS A 1 124 ? 9.822 15.344 6.538 1.00 91.50 124 LYS A CA 1
ATOM 1035 C C . LYS A 1 124 ? 8.483 15.684 5.890 1.00 91.50 124 LYS A C 1
ATOM 1037 O O . LYS A 1 124 ? 8.453 16.198 4.773 1.00 91.50 124 LYS A O 1
ATOM 1042 N N . HIS A 1 125 ? 7.392 15.465 6.619 1.00 87.06 125 HIS A N 1
ATOM 1043 C CA . HIS A 1 125 ? 6.044 15.837 6.186 1.00 87.06 125 HIS A CA 1
ATOM 1044 C C . HIS A 1 125 ? 5.446 16.888 7.121 1.00 87.06 125 HIS A C 1
ATOM 1046 O O . HIS A 1 125 ? 5.442 16.710 8.339 1.00 87.06 125 HIS A O 1
ATOM 1052 N N . THR A 1 126 ? 4.894 17.966 6.557 1.00 86.62 126 THR A N 1
ATOM 1053 C CA . THR A 1 126 ? 4.248 19.045 7.327 1.00 86.62 126 THR A CA 1
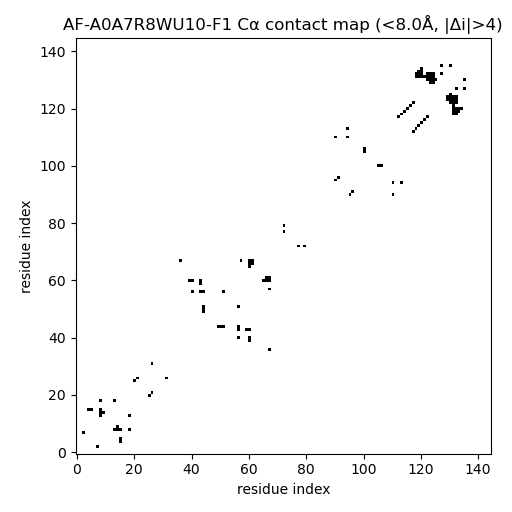ATOM 1054 C C . THR A 1 126 ? 3.109 18.511 8.195 1.00 86.62 126 THR A C 1
ATOM 1056 O O . THR A 1 126 ? 3.039 18.835 9.375 1.00 86.62 126 THR A O 1
ATOM 1059 N N . ASN A 1 127 ? 2.286 17.611 7.647 1.00 83.50 127 ASN A N 1
ATOM 1060 C CA . ASN A 1 127 ? 1.161 17.000 8.362 1.00 83.50 127 ASN A CA 1
ATOM 1061 C C . ASN A 1 127 ? 1.592 16.120 9.553 1.00 83.50 127 ASN A C 1
ATOM 1063 O O . ASN A 1 127 ? 0.842 15.959 10.506 1.00 83.50 127 ASN A O 1
ATOM 1067 N N . ASN A 1 128 ? 2.824 15.599 9.533 1.00 84.31 128 ASN A N 1
ATOM 1068 C CA . ASN A 1 128 ? 3.373 14.747 10.592 1.00 84.31 128 ASN A CA 1
ATOM 1069 C C . ASN A 1 128 ? 4.195 15.549 11.619 1.00 84.31 128 ASN A C 1
ATOM 1071 O O . ASN A 1 128 ? 5.010 14.978 12.345 1.00 84.31 128 ASN A O 1
ATOM 1075 N N . GLY A 1 129 ? 4.054 16.880 11.653 1.00 86.94 129 GLY A N 1
ATOM 1076 C CA . GLY A 1 129 ? 4.847 17.742 12.533 1.00 86.94 129 GLY A CA 1
ATOM 1077 C C . GLY A 1 129 ? 6.331 17.779 12.156 1.00 86.94 129 GLY A C 1
ATOM 1078 O O . GLY A 1 129 ? 7.189 17.795 13.035 1.00 86.94 129 GLY A O 1
ATOM 1079 N N . LEU A 1 130 ? 6.637 17.747 10.852 1.00 90.00 130 LEU A N 1
ATOM 1080 C CA . LEU A 1 130 ? 7.999 17.709 10.294 1.00 90.00 130 LEU A CA 1
ATOM 1081 C C . LEU A 1 130 ? 8.803 16.451 10.661 1.00 90.00 130 LEU A C 1
ATOM 1083 O O . LEU A 1 130 ? 10.034 16.443 10.570 1.00 90.00 130 LEU A O 1
ATOM 1087 N N . LEU A 1 131 ? 8.112 15.372 11.022 1.00 89.75 131 LEU A N 1
ATOM 1088 C CA . LEU A 1 131 ? 8.696 14.046 11.174 1.00 89.75 131 LEU A CA 1
ATOM 1089 C C . LEU A 1 131 ? 8.656 13.280 9.851 1.00 89.75 131 LEU A C 1
ATOM 1091 O O . LEU A 1 131 ? 7.818 13.546 8.981 1.00 89.75 131 LEU A O 1
ATOM 1095 N N . SER A 1 132 ? 9.580 12.331 9.713 1.00 90.75 132 SER A N 1
ATOM 1096 C CA . SER A 1 132 ? 9.502 11.321 8.663 1.00 90.75 132 SER A CA 1
ATOM 1097 C C . SER A 1 132 ? 8.477 10.246 9.000 1.00 90.75 132 SER A C 1
ATOM 1099 O O . SER A 1 132 ? 8.148 10.102 10.181 1.00 90.75 132 SER A O 1
ATOM 1101 N N . PRO A 1 133 ? 7.948 9.512 8.003 1.00 90.31 133 PRO A N 1
ATOM 1102 C CA . PRO A 1 133 ? 6.979 8.445 8.238 1.00 90.31 133 PRO A CA 1
ATOM 1103 C C . PRO A 1 133 ? 7.429 7.473 9.334 1.00 90.31 133 PRO A C 1
ATOM 1105 O O . PRO A 1 133 ? 6.704 7.290 10.308 1.00 90.31 133 PRO A O 1
ATOM 1108 N N . THR A 1 134 ? 8.668 6.973 9.271 1.00 91.44 134 THR A N 1
ATOM 1109 C CA . THR A 1 134 ? 9.202 6.054 10.288 1.00 91.44 134 THR A CA 1
ATOM 1110 C C . THR A 1 134 ? 9.289 6.707 11.669 1.00 91.44 134 THR A C 1
ATOM 1112 O O . THR A 1 134 ? 8.843 6.132 12.656 1.00 91.44 134 THR A O 1
ATOM 1115 N N . LYS A 1 135 ? 9.792 7.948 11.766 1.00 89.81 135 LYS A N 1
ATOM 1116 C CA . LYS A 1 135 ? 9.891 8.653 13.061 1.00 89.81 135 LYS A CA 1
ATOM 1117 C C . LYS A 1 135 ? 8.528 8.983 13.659 1.00 89.81 135 LYS A C 1
ATOM 1119 O O . LYS A 1 135 ? 8.385 9.019 14.880 1.00 89.81 135 LYS A O 1
ATOM 1124 N N . PHE A 1 136 ? 7.552 9.279 12.808 1.00 88.88 136 PHE A N 1
ATOM 1125 C CA . PHE A 1 136 ? 6.174 9.477 13.219 1.00 88.88 136 PHE A CA 1
ATOM 1126 C C . PHE A 1 136 ? 5.629 8.167 13.792 1.00 88.88 136 PHE A C 1
ATOM 1128 O O . PHE A 1 136 ? 5.255 8.149 14.959 1.00 88.88 136 PHE A O 1
ATOM 1135 N N . GLU A 1 137 ? 5.695 7.058 13.052 1.00 88.12 137 GLU A N 1
ATOM 1136 C CA . GLU A 1 137 ? 5.264 5.745 13.552 1.00 88.12 137 GLU A CA 1
ATOM 1137 C C . GLU A 1 137 ? 5.943 5.350 14.868 1.00 88.12 137 GLU A C 1
ATOM 1139 O O . GLU A 1 137 ? 5.259 4.943 15.804 1.00 88.12 137 GLU A O 1
ATOM 1144 N N . ASP A 1 138 ? 7.261 5.526 14.988 1.00 89.06 138 ASP A N 1
ATOM 1145 C CA . ASP A 1 138 ? 8.004 5.229 16.217 1.00 89.06 138 ASP A CA 1
ATOM 1146 C C . ASP A 1 138 ? 7.525 6.067 17.404 1.00 89.06 138 ASP A C 1
ATOM 1148 O O . ASP A 1 138 ? 7.438 5.574 18.530 1.00 89.06 138 ASP A O 1
ATOM 1152 N N . LYS A 1 139 ? 7.202 7.344 17.172 1.00 84.31 139 LYS A N 1
ATOM 1153 C CA . LYS A 1 139 ? 6.657 8.225 18.207 1.00 84.31 139 LYS A CA 1
ATOM 1154 C C . LYS A 1 139 ? 5.267 7.764 18.639 1.00 84.31 139 LYS A C 1
ATOM 1156 O O . LYS A 1 139 ? 5.008 7.730 19.837 1.00 84.31 139 LYS A O 1
ATOM 1161 N N . PHE A 1 140 ? 4.408 7.368 17.702 1.00 80.06 140 PHE A N 1
ATOM 1162 C CA . PHE A 1 140 ? 3.079 6.836 18.016 1.00 80.06 140 PHE A CA 1
ATOM 1163 C C . PHE A 1 140 ? 3.160 5.497 18.760 1.00 80.06 140 PHE A C 1
ATOM 1165 O O . PHE A 1 140 ? 2.482 5.338 19.771 1.00 80.06 140 PHE A O 1
ATOM 1172 N N . LYS A 1 141 ? 4.062 4.593 18.355 1.00 77.19 141 LYS A N 1
ATOM 1173 C CA . LYS A 1 141 ? 4.350 3.336 19.073 1.00 77.19 141 LYS A CA 1
ATOM 1174 C C . LYS A 1 141 ? 4.865 3.577 20.497 1.00 77.19 141 LYS A C 1
ATOM 1176 O O . LYS A 1 141 ? 4.573 2.798 21.392 1.00 77.19 141 LYS A O 1
ATOM 1181 N N . LYS A 1 142 ? 5.623 4.656 20.727 1.00 63.75 142 LYS A N 1
ATOM 1182 C CA . LYS A 1 142 ? 6.131 5.037 22.060 1.00 63.75 142 LYS A CA 1
ATOM 1183 C C . LYS A 1 142 ? 5.111 5.787 22.928 1.00 63.75 142 LYS A C 1
ATOM 1185 O O . LYS A 1 142 ? 5.309 5.858 24.136 1.00 63.75 142 LYS A O 1
ATOM 1190 N N . GLN A 1 143 ? 4.070 6.382 22.338 1.00 54.56 143 GLN A N 1
ATOM 1191 C CA . GLN A 1 143 ? 3.111 7.257 23.031 1.00 54.56 143 GLN A CA 1
ATOM 1192 C C . GLN A 1 143 ? 1.788 6.580 23.428 1.00 54.56 143 GLN A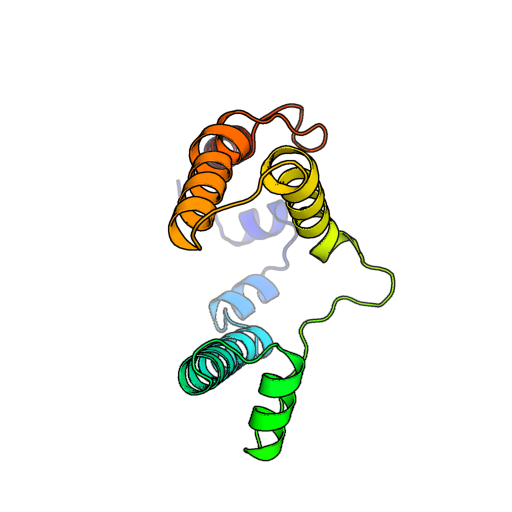 C 1
ATOM 1194 O O . GLN A 1 143 ? 0.999 7.203 24.136 1.00 54.56 143 GLN A O 1
ATOM 1199 N N . GLY A 1 144 ? 1.538 5.327 23.046 1.00 45.12 144 GLY A N 1
ATOM 1200 C CA . GLY A 1 144 ? 0.315 4.618 23.424 1.00 45.12 144 GLY A CA 1
ATOM 1201 C C . GLY A 1 144 ? 0.509 3.113 23.594 1.00 45.12 144 GLY A C 1
ATOM 1202 O O . GLY A 1 144 ? 0.879 2.457 22.632 1.00 45.12 144 GLY A O 1
ATOM 1203 N N . VAL A 1 145 ? 0.205 2.649 24.818 1.00 44.00 145 VAL A N 1
ATOM 1204 C CA . VAL A 1 145 ? -0.474 1.387 25.206 1.00 44.00 145 VAL A CA 1
ATOM 1205 C C . VAL A 1 145 ? -0.003 0.084 24.561 1.00 44.00 145 VAL A C 1
ATOM 1207 O O . VAL A 1 145 ? -0.313 -0.148 23.375 1.00 44.00 145 VAL A O 1
#

Organism: NCBI:txid163714

pLDDT: mean 87.01, std 8.86, range [44.0, 95.69]

Radius of gyration: 21.21 Å; Cα contacts (8 Å, |Δi|>4): 70; chains: 1; bounding box: 39×35×55 Å

Solvent-accessible surface area (backbone atoms only — not comparable to full-atom values): 8713 Å² total; per-residue (Å²): 138,87,77,58,65,68,61,51,23,60,77,70,73,43,58,60,68,58,52,55,51,33,73,76,50,74,67,51,76,62,57,56,48,50,54,53,50,52,51,54,53,49,54,55,27,56,75,50,72,67,68,60,50,73,71,53,51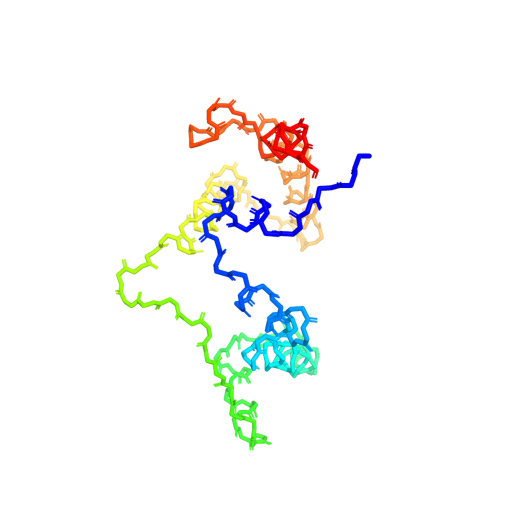,51,48,54,39,42,76,75,70,45,84,81,79,81,91,68,69,62,92,91,52,55,73,89,50,46,63,60,53,52,50,54,53,48,49,39,65,76,60,47,74,87,55,84,68,95,44,72,65,59,45,50,49,54,51,48,50,44,43,67,70,34,47,36,65,61,41,60,34,77,94,56,76,59,28,13,57,48,55,40,52,54,50,53,64,73,73,51,135